Protein AF-A0A0R3QIG7-F1 (afdb_monomer_lite)

Sequence (103 aa):
MKSVEFTVPQDEFDTISNERIGFRYRNLEQIKYFPEWNPCSKMTRSNNFTPCSNISINCLLEQNLCHHCCKGNYVDGTYLLPPGMFPLVCFPGIFSLMLKIHR

pLDDT: mean 77.4, std 15.3, range [35.28, 93.44]

Radius of gyration: 16.37 Å; chains: 1; bounding box: 52×28×40 Å

Secondary structure (DSSP, 8-state):
-PPPP-PPPGGGG-TTSGGGGGGS---TT---S-TT--S-SS-B--SS---GGG----TTSHHHHTBTTSBTTEETTEEPPPTT---GGGSTT--SS------

Organism: NCBI:txid42155

Foldseek 3Di:
DDDDDDDDDLVVQQCLAPVNVVQWDPPPVQDPPDPPDFLPPAAPDDPDPDPLVPDPDQCSHNVCVRHPSHPGQDHPSHGTDGRQWHDCVPPPPDPDDGDRPDD

Structure (mmCIF, N/CA/C/O backbone):
data_AF-A0A0R3QIG7-F1
#
_entry.id   AF-A0A0R3QIG7-F1
#
loop_
_atom_site.group_PDB
_atom_site.id
_atom_site.type_symbol
_atom_site.label_atom_id
_atom_site.label_alt_id
_atom_site.label_comp_id
_atom_site.label_asym_id
_atom_site.label_entity_id
_atom_site.label_seq_id
_atom_site.pdbx_PDB_ins_code
_atom_site.Cartn_x
_atom_site.Cartn_y
_atom_site.Cartn_z
_atom_site.occupancy
_atom_site.B_iso_or_equiv
_atom_site.auth_seq_id
_atom_site.auth_comp_id
_atom_site.auth_asym_id
_atom_site.auth_atom_id
_atom_site.pdbx_PDB_model_num
ATOM 1 N N . MET A 1 1 ? -33.012 13.765 21.045 1.00 45.59 1 MET A N 1
ATOM 2 C CA . MET A 1 1 ? -31.729 13.031 21.141 1.00 45.59 1 MET A CA 1
ATOM 3 C C . MET A 1 1 ? -30.685 13.806 20.361 1.00 45.59 1 MET A C 1
ATOM 5 O O . MET A 1 1 ? -30.972 14.169 19.230 1.00 45.59 1 MET A O 1
ATOM 9 N N . LYS A 1 2 ? -29.529 14.113 20.961 1.00 57.59 2 LYS A N 1
ATOM 10 C CA . LYS A 1 2 ? -28.366 14.621 20.221 1.00 57.59 2 LYS A CA 1
ATOM 11 C C . LYS A 1 2 ? -27.531 13.409 19.819 1.00 57.59 2 LYS A C 1
ATOM 13 O O . LYS A 1 2 ? -27.126 12.655 20.699 1.00 57.59 2 LYS A O 1
ATOM 18 N N . SER A 1 3 ? -27.339 13.191 18.525 1.00 68.25 3 SER A N 1
ATOM 19 C CA . SER A 1 3 ? -26.338 12.247 18.036 1.00 68.25 3 SER A CA 1
ATOM 20 C C . SER A 1 3 ? -24.956 12.844 18.290 1.00 68.25 3 SER A C 1
ATOM 22 O O . SER A 1 3 ? -24.732 14.023 18.017 1.00 68.25 3 SER A O 1
ATOM 24 N N . VAL A 1 4 ? -24.052 12.046 18.851 1.00 73.25 4 VAL A N 1
ATOM 25 C CA . VAL A 1 4 ? -22.629 12.381 18.911 1.00 73.25 4 VAL A CA 1
ATOM 26 C C . VAL A 1 4 ? -21.983 11.675 17.735 1.00 73.25 4 VAL A C 1
ATOM 28 O O . VAL A 1 4 ? -22.061 10.452 17.630 1.00 73.25 4 VAL A O 1
ATOM 31 N N . GLU A 1 5 ? -21.407 12.457 16.835 1.00 70.94 5 GLU A N 1
ATOM 32 C CA . GLU A 1 5 ? -20.655 11.948 15.700 1.00 70.94 5 GLU A CA 1
ATOM 33 C C . GLU A 1 5 ? -19.172 11.997 16.055 1.00 70.94 5 GLU A C 1
ATOM 35 O O . GLU A 1 5 ? -18.642 13.045 16.426 1.00 70.94 5 GLU A O 1
ATOM 40 N N . PHE A 1 6 ? -18.523 10.839 16.007 1.00 68.38 6 PHE A N 1
ATOM 41 C CA . PHE A 1 6 ? -17.086 10.730 16.194 1.00 68.38 6 PHE A CA 1
ATOM 42 C C . PHE A 1 6 ? -16.453 10.654 14.812 1.00 68.38 6 PHE A C 1
ATOM 44 O O . PHE A 1 6 ? -16.557 9.634 14.132 1.00 68.38 6 PHE A O 1
ATOM 51 N N . THR A 1 7 ? -15.816 11.742 14.394 1.00 68.12 7 THR A N 1
ATOM 52 C CA . THR A 1 7 ? -15.022 11.779 13.168 1.00 68.12 7 THR A CA 1
ATOM 53 C C . THR A 1 7 ? -13.566 11.592 13.537 1.00 68.12 7 THR A C 1
ATOM 55 O O . THR A 1 7 ? -13.039 12.306 14.388 1.00 68.12 7 THR A O 1
ATOM 58 N N . VAL A 1 8 ? -12.910 10.647 12.879 1.00 66.50 8 VAL A N 1
ATOM 59 C CA . VAL A 1 8 ? -11.461 10.513 12.970 1.00 66.50 8 VAL A CA 1
ATOM 60 C C . VAL A 1 8 ? -10.841 11.210 11.757 1.00 66.50 8 VAL A C 1
ATOM 62 O O . VAL A 1 8 ? -11.328 11.004 10.638 1.00 66.50 8 VAL A O 1
ATOM 65 N N . PRO A 1 9 ? -9.805 12.039 11.947 1.00 75.69 9 PRO A N 1
ATOM 66 C CA . PRO A 1 9 ? -9.102 12.690 10.851 1.00 75.69 9 PRO A CA 1
ATOM 67 C C . PRO A 1 9 ? -8.565 11.688 9.817 1.00 75.69 9 PRO A C 1
ATOM 69 O O . PRO A 1 9 ? -8.138 10.583 10.147 1.00 75.69 9 PRO A O 1
ATOM 72 N N . GLN A 1 10 ? -8.601 12.058 8.536 1.00 72.62 10 GLN A N 1
ATOM 73 C CA . GLN A 1 10 ? -8.205 11.162 7.442 1.00 72.62 10 GLN A CA 1
ATOM 74 C C . GLN A 1 10 ? -6.728 10.765 7.525 1.00 72.62 10 GLN A C 1
ATOM 76 O O . GLN A 1 10 ? -6.371 9.622 7.240 1.00 72.62 10 GLN A O 1
ATOM 81 N N . ASP A 1 11 ? -5.884 11.711 7.918 1.00 78.56 11 ASP A N 1
ATOM 82 C CA . ASP A 1 11 ? -4.461 11.506 8.127 1.00 78.56 11 ASP A CA 1
ATOM 83 C C . ASP A 1 11 ? -4.199 10.432 9.180 1.00 78.56 11 ASP A C 1
ATOM 85 O O . ASP A 1 11 ? -3.222 9.707 9.033 1.00 78.56 11 ASP A O 1
ATOM 89 N N . GLU A 1 12 ? -5.081 10.255 10.173 1.00 75.69 12 GLU A N 1
ATOM 90 C CA . GLU A 1 12 ? -4.932 9.240 11.222 1.00 75.69 12 GLU A CA 1
ATOM 91 C C . GLU A 1 12 ? -5.031 7.795 10.725 1.00 75.69 12 GLU A C 1
ATOM 93 O O . GLU A 1 12 ? -4.419 6.900 11.314 1.00 75.69 12 GLU A O 1
ATOM 98 N N . PHE A 1 13 ? -5.716 7.572 9.602 1.00 75.69 13 PHE A N 1
ATOM 99 C CA . PHE A 1 13 ? -5.896 6.253 8.991 1.00 75.69 13 PHE A CA 1
ATOM 100 C C . PHE A 1 13 ? -5.245 6.112 7.618 1.00 75.69 13 PHE A C 1
ATOM 102 O O . PHE A 1 13 ? -5.463 5.113 6.918 1.00 75.69 13 PHE A O 1
ATOM 109 N N . ASP A 1 14 ? -4.445 7.093 7.209 1.00 84.50 14 ASP A N 1
ATOM 110 C CA . ASP A 1 14 ? -3.704 7.001 5.967 1.00 84.50 14 ASP A CA 1
ATOM 111 C C . ASP A 1 14 ? -2.491 6.085 6.135 1.00 84.50 14 ASP A C 1
ATOM 113 O O . ASP A 1 14 ? -1.382 6.512 6.445 1.00 84.50 14 ASP A O 1
ATOM 117 N N . THR A 1 15 ? -2.699 4.789 5.905 1.00 83.56 15 THR A N 1
ATOM 118 C CA . THR A 1 15 ? -1.607 3.811 5.930 1.00 83.56 15 THR A CA 1
ATOM 119 C C . THR A 1 15 ? -0.624 4.000 4.774 1.00 83.56 15 THR A C 1
ATOM 121 O O . THR A 1 15 ? 0.441 3.388 4.784 1.00 83.56 15 THR A O 1
ATOM 124 N N . ILE A 1 16 ? -0.950 4.810 3.760 1.00 86.75 16 ILE A N 1
ATOM 125 C CA . ILE A 1 16 ? -0.027 5.122 2.667 1.00 86.75 16 ILE A CA 1
ATOM 126 C C . ILE A 1 16 ? 1.024 6.124 3.135 1.00 86.75 16 ILE A C 1
ATOM 128 O O . ILE A 1 16 ? 2.174 5.984 2.718 1.00 86.75 16 ILE A O 1
ATOM 132 N N . SER A 1 17 ? 0.685 7.016 4.068 1.00 87.44 17 SER A N 1
ATOM 133 C CA . SER A 1 17 ? 1.645 7.928 4.690 1.00 87.44 17 SER A CA 1
ATOM 134 C C . SER A 1 17 ? 2.848 7.190 5.275 1.00 87.44 17 SER A C 1
ATOM 136 O O . SER A 1 17 ? 2.727 6.143 5.924 1.00 87.44 17 SER A O 1
ATOM 138 N N . ASN A 1 18 ? 4.035 7.769 5.085 1.00 88.38 18 ASN A N 1
ATOM 139 C CA . ASN A 1 18 ? 5.268 7.247 5.674 1.00 88.38 18 ASN A CA 1
ATOM 140 C C . ASN A 1 18 ? 5.204 7.173 7.206 1.00 88.38 18 ASN A C 1
ATOM 142 O O . ASN A 1 18 ? 5.822 6.289 7.795 1.00 88.38 18 ASN A O 1
ATOM 146 N N . GLU A 1 1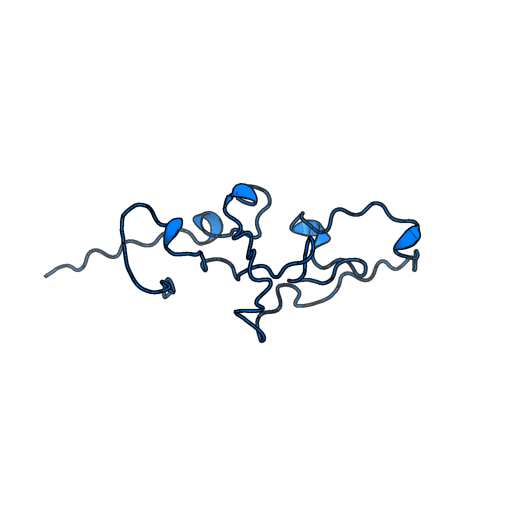9 ? 4.447 8.065 7.850 1.00 86.19 19 GLU A N 1
ATOM 147 C CA . GLU A 1 19 ? 4.301 8.106 9.312 1.00 86.19 19 GLU A CA 1
ATOM 148 C C . GLU A 1 19 ? 3.560 6.879 9.858 1.00 86.19 19 GLU A C 1
ATOM 150 O O . GLU A 1 19 ? 3.760 6.478 11.004 1.00 86.19 19 GLU A O 1
ATOM 155 N N . ARG A 1 20 ? 2.717 6.251 9.030 1.00 82.94 20 ARG A N 1
ATOM 156 C CA . ARG A 1 20 ? 1.820 5.153 9.423 1.00 82.94 20 ARG A CA 1
ATOM 157 C C . ARG A 1 20 ? 2.033 3.900 8.588 1.00 82.94 20 ARG A C 1
ATOM 159 O O . ARG A 1 20 ? 1.205 2.991 8.599 1.00 82.94 20 ARG A O 1
ATOM 166 N N . ILE A 1 21 ? 3.192 3.801 7.938 1.00 83.94 21 ILE A N 1
ATOM 167 C CA . ILE A 1 21 ? 3.599 2.638 7.147 1.00 83.94 21 ILE A CA 1
ATOM 168 C C . ILE A 1 21 ? 3.529 1.326 7.946 1.00 83.94 21 ILE A C 1
ATOM 170 O O . ILE A 1 21 ? 3.230 0.277 7.382 1.00 83.94 21 ILE A O 1
ATOM 174 N N . GLY A 1 22 ? 3.736 1.383 9.268 1.00 82.00 22 GLY A N 1
ATOM 175 C CA . GLY A 1 22 ? 3.631 0.229 10.168 1.00 82.00 22 GLY A CA 1
ATOM 176 C C . GLY A 1 22 ? 2.215 -0.341 10.317 1.00 82.00 22 GLY A C 1
ATOM 177 O O . GLY A 1 22 ? 2.071 -1.509 10.666 1.00 82.00 22 GLY A O 1
ATOM 178 N N . PHE A 1 23 ? 1.180 0.446 10.011 1.00 81.06 23 PHE A N 1
ATOM 179 C CA . PHE A 1 23 ? -0.219 0.010 10.023 1.00 81.06 23 PHE A CA 1
ATOM 180 C C . PHE A 1 23 ? -0.675 -0.577 8.683 1.00 81.06 23 PHE A C 1
ATOM 182 O O . PHE A 1 23 ? -1.813 -1.034 8.569 1.00 81.06 23 PHE A O 1
ATOM 189 N N . ARG A 1 24 ? 0.190 -0.588 7.657 1.00 86.31 24 ARG A N 1
ATOM 190 C CA . ARG A 1 24 ? -0.147 -1.199 6.371 1.00 86.31 24 ARG A CA 1
ATOM 191 C C . ARG A 1 24 ? -0.424 -2.678 6.550 1.00 86.31 24 ARG A C 1
ATOM 193 O O . ARG A 1 24 ? 0.367 -3.429 7.125 1.00 86.31 24 ARG A O 1
ATOM 200 N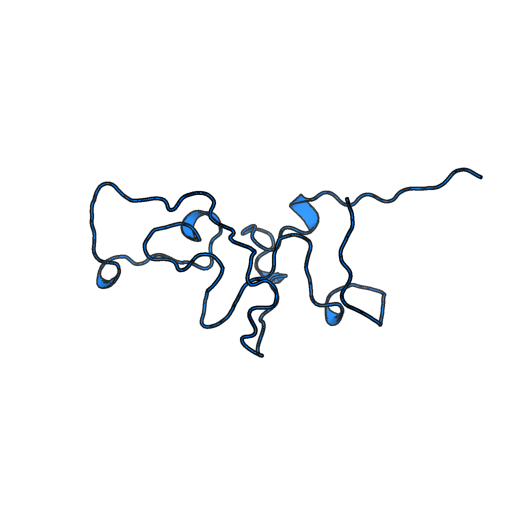 N . TYR A 1 25 ? -1.540 -3.107 5.980 1.00 86.81 25 TYR A N 1
ATOM 201 C CA . TYR A 1 25 ? -1.844 -4.519 5.919 1.00 86.81 25 TYR A CA 1
ATOM 202 C C . TYR A 1 25 ? -0.813 -5.247 5.062 1.00 86.81 25 TYR A C 1
ATOM 204 O O . TYR A 1 25 ? -0.588 -4.886 3.910 1.00 86.81 25 TYR A O 1
ATOM 212 N N . ARG A 1 26 ? -0.214 -6.299 5.623 1.00 86.81 26 ARG A N 1
ATOM 213 C CA . ARG A 1 26 ? 0.792 -7.102 4.921 1.00 86.81 26 ARG A CA 1
ATOM 214 C C . ARG A 1 26 ? 0.219 -7.891 3.753 1.00 86.81 26 ARG A C 1
ATOM 216 O O . ARG A 1 26 ? 0.987 -8.238 2.871 1.00 86.81 26 ARG A O 1
ATOM 223 N N . ASN A 1 27 ? -1.084 -8.196 3.765 1.00 89.88 27 ASN A N 1
ATOM 224 C CA . ASN A 1 27 ? -1.749 -8.950 2.702 1.00 89.88 27 ASN A CA 1
ATOM 225 C C . ASN A 1 27 ? -0.940 -10.196 2.302 1.00 89.88 27 ASN A C 1
ATOM 227 O O . ASN A 1 27 ? -0.454 -10.319 1.176 1.00 89.88 27 ASN A O 1
ATOM 231 N N . LEU A 1 28 ? -0.742 -11.096 3.271 1.00 90.38 28 LEU A N 1
ATOM 232 C CA . LEU A 1 28 ? 0.022 -12.335 3.075 1.00 90.38 28 LEU A CA 1
ATOM 233 C C . LEU A 1 28 ? -0.644 -13.250 2.037 1.00 90.38 28 LEU A C 1
ATOM 235 O O . LEU A 1 28 ? 0.016 -14.101 1.452 1.00 90.38 28 LEU A O 1
ATOM 239 N N . GLU A 1 29 ? -1.939 -13.045 1.790 1.00 90.75 29 GLU A N 1
ATOM 240 C CA . GLU A 1 29 ? -2.720 -13.755 0.782 1.00 90.75 29 GLU A CA 1
ATOM 241 C C . GLU A 1 29 ? -2.443 -13.257 -0.645 1.00 90.75 29 GLU A C 1
ATOM 243 O O . GLU A 1 29 ? -2.867 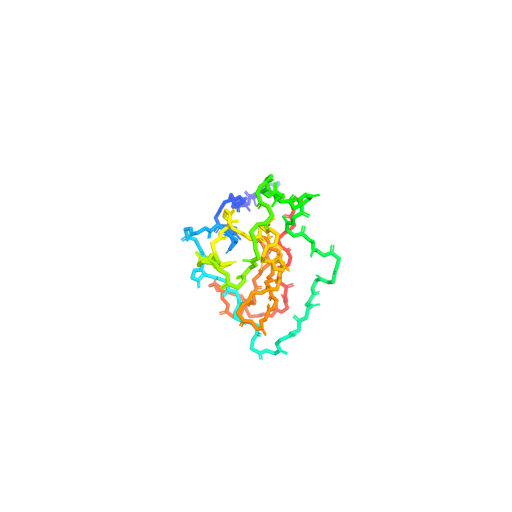-13.896 -1.605 1.00 90.75 29 GLU A O 1
ATOM 248 N N . GLN A 1 30 ? -1.755 -12.117 -0.796 1.00 92.69 30 GLN A N 1
ATOM 249 C CA . GLN A 1 30 ? -1.441 -11.480 -2.081 1.00 92.69 30 GLN A CA 1
ATOM 250 C C . GLN A 1 30 ? -2.690 -11.153 -2.918 1.00 92.69 30 GLN A C 1
ATOM 252 O O . GLN A 1 30 ? -2.651 -11.109 -4.149 1.00 92.69 30 GLN A O 1
ATOM 257 N N . ILE A 1 31 ? -3.817 -10.886 -2.254 1.00 91.56 31 ILE A N 1
ATOM 258 C CA . ILE A 1 31 ? -5.097 -10.625 -2.911 1.00 91.56 31 ILE A CA 1
ATOM 259 C C . ILE A 1 31 ? -5.226 -9.133 -3.213 1.00 91.56 31 ILE A C 1
ATOM 261 O O . ILE A 1 31 ? -5.092 -8.279 -2.336 1.00 91.56 31 ILE A O 1
ATOM 265 N N . LYS A 1 32 ? -5.566 -8.791 -4.457 1.00 92.69 32 LYS A N 1
ATOM 266 C CA . LYS A 1 32 ? -5.930 -7.420 -4.830 1.00 92.69 32 LYS A CA 1
ATOM 267 C C . LYS A 1 32 ? -7.382 -7.126 -4.430 1.00 92.69 32 LYS A C 1
ATOM 269 O O . LYS A 1 32 ? -8.266 -7.102 -5.281 1.00 92.69 32 LYS A O 1
ATOM 274 N N . TYR A 1 33 ? -7.626 -6.885 -3.139 1.00 90.75 33 TYR A N 1
ATOM 275 C CA . TYR A 1 33 ? -8.971 -6.627 -2.590 1.00 90.75 33 TYR A CA 1
ATOM 276 C C . TYR A 1 33 ? -9.695 -5.437 -3.244 1.00 90.75 33 TYR A C 1
ATOM 278 O O . TYR A 1 33 ? -10.922 -5.410 -3.285 1.00 90.75 33 TYR A O 1
ATOM 286 N N . PHE A 1 34 ? -8.943 -4.471 -3.784 1.00 91.94 34 PHE A N 1
ATOM 287 C CA . PHE A 1 34 ? -9.478 -3.287 -4.459 1.00 91.94 34 PHE A CA 1
ATOM 288 C C . PHE A 1 34 ? -8.903 -3.153 -5.877 1.00 91.94 34 PHE A C 1
ATOM 290 O O . PHE A 1 34 ? -7.934 -2.419 -6.088 1.00 91.94 34 PHE A O 1
ATOM 297 N N . PRO A 1 35 ? -9.476 -3.856 -6.874 1.00 91.38 35 PRO A N 1
ATOM 298 C CA . PRO A 1 35 ? -8.974 -3.848 -8.247 1.00 91.38 35 PRO A CA 1
ATOM 299 C C . PRO A 1 35 ? -8.983 -2.461 -8.892 1.00 91.38 35 PRO A C 1
ATOM 301 O O . PRO A 1 35 ? -8.039 -2.125 -9.608 1.00 91.38 35 PRO A O 1
ATOM 304 N N . GLU A 1 36 ? -10.017 -1.681 -8.581 1.00 90.56 36 GLU A N 1
ATOM 305 C CA . GLU A 1 36 ? -10.291 -0.349 -9.131 1.00 90.56 36 GLU A CA 1
ATOM 306 C C . GLU A 1 36 ? -9.492 0.768 -8.451 1.00 90.56 36 GLU A C 1
ATOM 308 O O . GLU A 1 36 ? -9.409 1.886 -8.958 1.00 90.56 36 GLU A O 1
ATOM 313 N N . TRP A 1 37 ? -8.912 0.502 -7.279 1.00 89.81 37 TRP A N 1
ATOM 314 C CA . TRP A 1 37 ? -8.192 1.531 -6.546 1.00 89.81 37 TRP A CA 1
ATOM 315 C C . TRP A 1 37 ? -6.784 1.711 -7.111 1.00 89.81 37 TRP A C 1
ATOM 317 O O . TRP A 1 37 ? -5.969 0.785 -7.116 1.00 89.81 37 TRP A O 1
ATOM 327 N N . ASN A 1 38 ? -6.492 2.933 -7.546 1.00 87.38 38 ASN A N 1
ATOM 328 C CA . ASN A 1 38 ? -5.175 3.341 -8.002 1.00 87.38 38 ASN A CA 1
ATOM 329 C C . ASN A 1 38 ? -4.686 4.526 -7.149 1.00 87.38 38 ASN A C 1
ATOM 331 O O . ASN A 1 38 ? -5.304 5.591 -7.205 1.00 87.38 38 ASN A O 1
ATOM 335 N N . PRO A 1 39 ? -3.585 4.382 -6.386 1.00 86.94 39 PRO A N 1
ATOM 336 C CA . PRO A 1 39 ? -3.029 5.480 -5.598 1.00 86.94 39 PRO A CA 1
ATOM 337 C C . PRO A 1 39 ? -2.419 6.584 -6.474 1.00 86.94 39 PRO A C 1
ATOM 339 O O . PRO A 1 39 ? -2.170 7.685 -5.997 1.00 86.94 39 PRO A O 1
ATOM 342 N N . CYS A 1 40 ? -2.193 6.309 -7.760 1.00 86.62 40 CYS A N 1
ATOM 343 C CA . CYS A 1 40 ? -1.496 7.197 -8.673 1.00 86.62 40 CYS A CA 1
ATOM 344 C C . CYS A 1 40 ? -2.443 7.740 -9.739 1.00 86.62 40 CYS A C 1
ATOM 346 O O . CYS A 1 40 ? -2.727 7.079 -10.738 1.00 86.62 40 CYS A O 1
ATOM 348 N N . SER A 1 41 ? -2.891 8.983 -9.559 1.00 80.25 41 SER A N 1
ATOM 349 C CA . SER A 1 41 ? -3.666 9.709 -10.575 1.00 80.25 41 SER A CA 1
ATOM 350 C C . SER A 1 41 ? -2.833 10.016 -11.826 1.00 80.25 41 SER A C 1
ATOM 352 O O . SER A 1 41 ? -3.356 10.022 -12.940 1.00 80.25 41 SER A O 1
ATOM 354 N N . LYS A 1 42 ? -1.524 10.235 -11.657 1.00 77.38 42 LYS A N 1
ATOM 355 C CA . LYS A 1 42 ? -0.526 10.368 -12.725 1.00 77.38 42 LYS A CA 1
ATOM 356 C C . LYS A 1 42 ? 0.774 9.709 -12.271 1.00 77.38 42 LYS A C 1
ATOM 358 O O . LYS A 1 42 ? 1.178 9.884 -11.126 1.00 77.38 42 LYS A O 1
ATOM 363 N N . MET A 1 43 ? 1.442 8.980 -13.163 1.00 77.50 43 MET A N 1
ATOM 364 C CA . MET A 1 43 ? 2.812 8.534 -12.901 1.00 77.50 43 MET A CA 1
ATOM 365 C C . MET A 1 43 ? 3.774 9.710 -13.046 1.00 77.50 43 MET A C 1
ATOM 367 O O . MET A 1 43 ? 3.735 10.427 -14.051 1.00 77.50 43 MET A O 1
ATOM 371 N N . THR A 1 44 ? 4.670 9.878 -12.079 1.00 70.38 44 THR A N 1
ATOM 372 C CA . THR A 1 44 ? 5.800 10.799 -12.194 1.00 70.38 44 THR A CA 1
ATOM 373 C C . THR A 1 44 ? 6.789 10.212 -13.195 1.00 70.38 44 THR A C 1
ATOM 375 O O . THR A 1 44 ? 7.582 9.327 -12.878 1.00 70.38 44 THR A O 1
ATOM 378 N N . ARG A 1 45 ? 6.721 10.680 -14.446 1.00 64.25 45 ARG A N 1
ATOM 379 C CA . ARG A 1 45 ? 7.769 10.431 -15.439 1.00 64.25 45 ARG A CA 1
ATOM 380 C C . ARG A 1 45 ? 8.924 11.377 -15.142 1.00 64.25 45 ARG A C 1
ATOM 382 O O . ARG A 1 45 ? 8.777 12.587 -15.288 1.00 64.25 45 ARG A O 1
ATOM 389 N N . SER A 1 46 ? 10.063 10.835 -14.725 1.00 61.59 46 SER A N 1
ATOM 390 C CA . SER A 1 46 ? 11.307 11.600 -14.762 1.00 61.59 46 SER A CA 1
ATOM 391 C C . SER A 1 46 ? 11.654 11.883 -16.226 1.00 61.59 46 SER A C 1
ATOM 393 O O . SER A 1 46 ? 11.628 10.974 -17.055 1.00 61.59 46 SER A O 1
ATOM 395 N N . ASN A 1 47 ? 11.975 13.136 -16.555 1.00 59.16 47 ASN A N 1
ATOM 396 C CA . ASN A 1 47 ? 12.405 13.536 -17.903 1.00 59.16 47 ASN A CA 1
ATOM 397 C C . ASN A 1 47 ? 13.714 12.849 -18.334 1.00 59.16 47 ASN A C 1
ATOM 399 O O . ASN A 1 47 ? 14.041 12.827 -19.517 1.00 59.16 47 ASN A O 1
ATOM 403 N N . ASN A 1 48 ? 14.437 12.253 -17.383 1.00 62.72 48 ASN A N 1
ATOM 404 C CA . ASN A 1 48 ? 15.583 11.400 -17.641 1.00 62.72 48 ASN A CA 1
ATOM 405 C C . ASN A 1 48 ? 15.113 9.946 -17.611 1.00 62.72 48 ASN A C 1
ATOM 407 O O . ASN A 1 48 ? 14.760 9.422 -16.552 1.00 62.72 48 ASN A O 1
ATOM 411 N N . PHE A 1 49 ? 15.087 9.309 -18.782 1.00 66.12 49 PHE A N 1
ATOM 412 C CA . PHE A 1 49 ? 14.671 7.918 -18.960 1.00 66.12 49 PHE A CA 1
ATOM 413 C C . PHE A 1 49 ? 15.756 6.968 -18.433 1.00 66.12 49 PHE A C 1
ATOM 415 O O . PHE A 1 49 ? 16.430 6.264 -19.180 1.00 66.12 49 PHE A O 1
ATOM 422 N N . THR A 1 50 ? 15.978 6.993 -17.124 1.00 72.06 50 THR A N 1
ATOM 423 C CA . THR A 1 50 ? 16.914 6.091 -16.468 1.00 72.06 50 THR A CA 1
ATOM 424 C C . THR A 1 50 ? 16.223 4.738 -16.287 1.00 72.06 50 THR A C 1
ATOM 426 O O . THR A 1 50 ? 15.115 4.687 -15.733 1.00 72.06 50 THR A O 1
ATOM 429 N N . PRO A 1 51 ? 16.832 3.632 -16.750 1.00 79.62 51 PRO A N 1
ATOM 430 C CA . PRO A 1 51 ? 16.270 2.306 -16.551 1.00 79.62 51 PRO A CA 1
ATOM 431 C C . PRO A 1 51 ? 16.186 1.989 -15.055 1.00 79.62 51 PRO A C 1
ATOM 433 O O . PRO A 1 51 ? 17.096 2.296 -14.283 1.00 79.62 51 PRO A O 1
ATOM 436 N N . CYS A 1 52 ? 15.097 1.336 -14.650 1.00 81.94 52 CYS A N 1
ATOM 437 C CA . CYS A 1 52 ? 14.834 1.007 -13.247 1.00 81.94 52 CYS A CA 1
ATOM 438 C C . CYS A 1 52 ? 15.852 0.030 -12.639 1.00 81.94 52 CYS A C 1
ATOM 440 O O . CYS A 1 52 ? 15.911 -0.096 -11.424 1.00 81.94 52 CYS A O 1
ATOM 442 N N . SER A 1 53 ? 16.683 -0.620 -13.462 1.00 81.12 53 SER A N 1
ATOM 443 C CA . SER A 1 53 ? 17.815 -1.440 -13.014 1.00 81.12 53 SER A CA 1
ATOM 444 C C . SER A 1 53 ? 18.930 -0.627 -12.351 1.00 81.12 53 SER A C 1
ATOM 446 O O . SER A 1 53 ? 19.679 -1.168 -11.546 1.00 81.12 53 SER A O 1
ATOM 448 N N . ASN A 1 54 ? 19.051 0.660 -12.691 1.00 79.81 54 ASN A N 1
ATOM 449 C CA . ASN A 1 54 ? 20.160 1.517 -12.263 1.00 79.81 54 ASN A CA 1
ATOM 450 C C . ASN A 1 54 ? 19.736 2.533 -11.190 1.00 79.81 54 ASN A C 1
ATOM 452 O O . ASN A 1 54 ? 20.538 3.376 -10.792 1.00 79.81 54 ASN A O 1
ATOM 456 N N . ILE A 1 55 ? 18.478 2.484 -10.739 1.00 81.31 55 ILE A N 1
ATOM 457 C CA . ILE A 1 55 ? 17.925 3.385 -9.727 1.00 81.31 55 ILE A CA 1
ATOM 458 C C . ILE A 1 55 ? 17.620 2.583 -8.465 1.00 81.31 55 ILE A C 1
ATOM 460 O O . ILE A 1 55 ? 16.784 1.684 -8.479 1.00 81.31 55 ILE A O 1
ATOM 464 N N . SER A 1 56 ? 18.238 2.971 -7.351 1.00 85.44 56 SER A N 1
ATOM 465 C CA . SER A 1 56 ? 17.822 2.519 -6.023 1.00 85.44 56 SER A CA 1
ATOM 466 C C . SER A 1 56 ? 16.661 3.395 -5.542 1.00 85.44 56 SER A C 1
ATOM 468 O O . SER A 1 56 ? 16.877 4.460 -4.966 1.00 85.44 56 SER A O 1
ATOM 470 N N . ILE A 1 57 ? 15.423 2.990 -5.848 1.00 88.50 57 ILE A N 1
ATOM 471 C CA . ILE A 1 57 ? 14.205 3.660 -5.372 1.00 88.50 57 ILE A CA 1
ATOM 472 C C . ILE A 1 57 ? 13.417 2.741 -4.446 1.00 88.50 57 ILE A C 1
ATOM 474 O O . ILE A 1 57 ? 13.131 1.591 -4.770 1.00 88.50 57 ILE A O 1
ATOM 478 N N . ASN A 1 58 ? 13.034 3.269 -3.286 1.00 90.50 58 ASN A N 1
ATOM 479 C CA . ASN A 1 58 ? 12.212 2.538 -2.336 1.00 90.50 58 ASN A CA 1
ATOM 480 C C . ASN A 1 58 ? 10.723 2.793 -2.608 1.00 90.50 58 ASN A C 1
ATOM 482 O O . ASN A 1 58 ? 10.189 3.817 -2.181 1.00 90.50 58 ASN A O 1
ATOM 486 N N . CYS A 1 59 ? 10.058 1.851 -3.284 1.00 89.88 59 CYS A N 1
ATOM 487 C CA . CYS A 1 59 ? 8.627 1.918 -3.600 1.00 89.88 59 CYS A CA 1
ATOM 488 C C . CYS A 1 59 ? 7.702 1.778 -2.380 1.00 89.88 59 CYS A C 1
ATOM 490 O O . CYS A 1 59 ? 6.497 1.960 -2.519 1.00 89.88 59 CYS A O 1
ATOM 492 N N . LEU A 1 60 ? 8.237 1.460 -1.195 1.00 89.75 60 LEU A N 1
ATOM 493 C CA . LEU A 1 60 ? 7.464 1.449 0.048 1.00 89.75 60 LEU A CA 1
ATOM 494 C C . LEU A 1 60 ? 7.128 2.865 0.524 1.00 89.75 60 LEU A C 1
ATOM 496 O O . LEU A 1 60 ? 6.165 3.037 1.266 1.00 89.75 60 LEU A O 1
ATOM 500 N N . LEU A 1 61 ? 7.893 3.874 0.120 1.00 90.56 61 LEU A N 1
ATOM 501 C CA . LEU A 1 61 ? 7.661 5.248 0.549 1.00 90.56 61 LEU A CA 1
ATOM 502 C C . LEU A 1 61 ? 6.570 5.907 -0.297 1.00 90.56 61 LEU A C 1
ATOM 504 O O . LEU A 1 61 ? 6.555 5.757 -1.519 1.00 90.56 61 LEU A O 1
ATOM 508 N N . GLU A 1 62 ? 5.696 6.672 0.352 1.00 89.19 62 GLU A N 1
ATOM 509 C CA . GLU A 1 62 ? 4.567 7.371 -0.275 1.00 89.19 62 GLU A CA 1
ATOM 510 C C . GLU A 1 62 ? 4.996 8.192 -1.501 1.00 89.19 62 GLU A C 1
ATOM 512 O O . GLU A 1 62 ? 4.471 8.012 -2.599 1.00 89.19 62 GLU A O 1
ATOM 517 N N . GLN A 1 63 ? 6.024 9.031 -1.345 1.00 87.88 63 GLN A N 1
ATOM 518 C CA . GLN A 1 63 ? 6.541 9.916 -2.392 1.00 87.88 63 GLN A CA 1
ATOM 519 C C . GLN A 1 63 ? 7.073 9.169 -3.623 1.00 87.88 63 GLN A C 1
ATOM 521 O O . GLN A 1 63 ? 7.147 9.735 -4.714 1.00 87.88 63 GL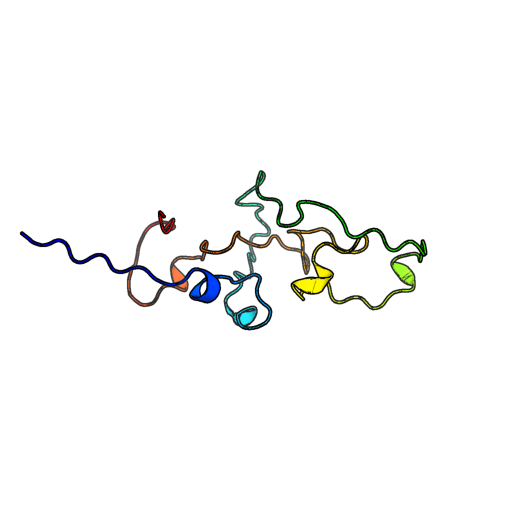N A O 1
ATOM 526 N N . ASN A 1 64 ? 7.444 7.899 -3.457 1.00 89.94 64 ASN A N 1
ATOM 527 C CA . ASN A 1 64 ? 8.003 7.068 -4.518 1.00 89.94 64 ASN A CA 1
ATOM 528 C C . ASN A 1 64 ? 6.961 6.144 -5.147 1.00 89.94 64 ASN A C 1
ATOM 530 O O . ASN A 1 64 ? 7.203 5.618 -6.231 1.00 89.94 64 ASN A O 1
ATOM 534 N N . LEU A 1 65 ? 5.811 5.948 -4.500 1.00 89.19 65 LEU A N 1
ATOM 535 C CA . LEU A 1 65 ? 4.793 4.975 -4.892 1.00 89.19 65 LEU A CA 1
ATOM 536 C C . LEU A 1 65 ? 4.355 5.141 -6.358 1.00 89.19 65 LEU A C 1
ATOM 538 O O . LEU A 1 65 ? 4.136 4.158 -7.067 1.00 89.19 65 LEU A O 1
ATOM 542 N N . CYS A 1 66 ? 4.291 6.393 -6.818 1.00 89.69 66 CYS A N 1
ATOM 543 C CA . CYS A 1 66 ? 3.862 6.771 -8.165 1.00 89.69 66 CYS A CA 1
ATOM 544 C C . CYS A 1 66 ? 4.997 7.055 -9.153 1.00 89.69 66 CYS A C 1
ATOM 546 O O . CYS A 1 66 ? 4.740 7.499 -10.276 1.00 89.69 66 CYS A O 1
ATOM 548 N N . HIS A 1 67 ? 6.238 6.773 -8.765 1.00 89.69 67 HIS A N 1
ATOM 549 C CA . HIS A 1 67 ? 7.377 6.824 -9.670 1.00 89.69 67 HIS A CA 1
ATOM 550 C C . HIS A 1 67 ? 7.246 5.754 -10.765 1.00 89.69 67 HIS A C 1
ATOM 552 O O . HIS A 1 67 ? 6.724 4.669 -10.515 1.00 89.69 67 HIS A O 1
ATOM 558 N N . HIS A 1 68 ? 7.771 6.003 -11.970 1.00 87.69 68 HIS A N 1
ATOM 559 C CA . HIS A 1 68 ? 7.638 5.077 -13.113 1.00 87.69 68 HIS A CA 1
ATOM 560 C C . HIS A 1 68 ? 8.261 3.689 -12.892 1.00 87.69 68 HIS A C 1
ATOM 562 O O . HIS A 1 68 ? 7.914 2.742 -13.591 1.00 87.69 68 HIS A O 1
ATOM 568 N N . CYS A 1 69 ? 9.177 3.571 -11.930 1.00 87.75 69 CYS A N 1
ATOM 569 C CA . CYS A 1 69 ? 9.784 2.298 -11.526 1.00 87.75 69 CYS A CA 1
ATOM 570 C C . CYS A 1 69 ? 8.984 1.524 -10.474 1.00 87.75 69 CYS A C 1
ATOM 572 O O . CYS A 1 69 ? 9.290 0.363 -10.209 1.00 87.75 69 CYS A O 1
ATOM 574 N N . CYS A 1 70 ? 7.971 2.148 -9.881 1.00 89.69 70 CYS A N 1
ATOM 575 C CA . CYS A 1 70 ? 7.094 1.535 -8.899 1.00 89.69 70 CYS A CA 1
ATOM 576 C C . CYS A 1 70 ? 5.765 1.147 -9.554 1.00 89.69 70 CYS A C 1
ATOM 578 O O . CYS A 1 70 ? 5.332 1.737 -10.544 1.00 89.69 70 CYS A O 1
ATOM 580 N N . LYS A 1 71 ? 5.106 0.118 -9.014 1.00 89.75 71 LYS A N 1
ATOM 581 C CA . LYS A 1 71 ? 3.859 -0.432 -9.570 1.00 89.75 71 LYS A CA 1
ATOM 582 C C . LYS A 1 71 ? 2.610 0.098 -8.850 1.00 89.75 71 LYS A C 1
ATOM 584 O O . LYS A 1 71 ? 1.592 -0.589 -8.801 1.00 89.75 71 LYS A O 1
ATOM 589 N N . GLY A 1 72 ? 2.673 1.309 -8.290 1.00 89.88 72 GLY A N 1
ATOM 590 C CA . GLY A 1 72 ? 1.552 1.933 -7.585 1.00 89.88 72 GLY A CA 1
ATOM 591 C C . GLY A 1 72 ? 1.132 1.125 -6.358 1.00 89.88 72 GLY A C 1
ATOM 592 O O . GLY A 1 72 ? 1.879 1.028 -5.394 1.00 89.88 72 GLY A O 1
ATOM 593 N N . ASN A 1 73 ? -0.060 0.522 -6.396 1.00 90.94 73 ASN A N 1
ATOM 594 C CA . ASN A 1 73 ? -0.588 -0.270 -5.278 1.00 90.94 73 ASN A CA 1
ATOM 595 C C . ASN A 1 73 ? 0.089 -1.635 -5.084 1.00 90.94 73 ASN A C 1
ATOM 597 O O . ASN A 1 73 ? -0.219 -2.298 -4.100 1.00 90.94 73 ASN A O 1
ATOM 601 N N . TYR A 1 74 ? 0.973 -2.066 -5.986 1.00 92.94 74 TYR A N 1
ATOM 602 C CA . TYR A 1 74 ? 1.726 -3.307 -5.827 1.00 92.94 74 TYR A CA 1
ATOM 603 C C . TYR A 1 74 ? 3.141 -3.024 -5.327 1.00 92.94 74 TYR A C 1
ATOM 605 O O . TYR A 1 74 ? 3.956 -2.425 -6.037 1.00 92.94 74 TYR A O 1
ATOM 613 N N . VAL A 1 75 ? 3.432 -3.474 -4.109 1.00 91.12 75 VAL A N 1
ATOM 614 C CA . VAL A 1 75 ? 4.682 -3.191 -3.402 1.00 91.12 75 VAL A CA 1
ATOM 615 C C . VAL A 1 75 ? 5.105 -4.428 -2.619 1.00 91.12 75 VAL A C 1
ATOM 617 O O . VAL A 1 75 ? 4.263 -5.103 -2.042 1.00 91.12 75 VAL A O 1
ATOM 620 N N . ASP A 1 76 ? 6.401 -4.743 -2.632 1.00 88.50 76 ASP A N 1
ATOM 621 C CA . ASP A 1 76 ? 6.990 -5.867 -1.881 1.00 88.50 76 ASP A CA 1
ATOM 622 C C . ASP A 1 76 ? 6.282 -7.223 -2.085 1.00 88.50 76 ASP A C 1
ATOM 624 O O . ASP A 1 76 ? 6.045 -7.995 -1.162 1.00 88.50 76 ASP A O 1
ATOM 628 N N . GLY A 1 77 ? 5.880 -7.505 -3.327 1.00 89.94 77 GLY A N 1
ATOM 629 C CA . GLY A 1 77 ? 5.242 -8.779 -3.665 1.00 89.94 77 GLY A CA 1
ATOM 630 C C . GLY A 1 77 ? 3.766 -8.891 -3.268 1.00 89.94 77 GLY A C 1
ATOM 631 O O . GLY A 1 77 ? 3.208 -9.983 -3.357 1.00 89.94 77 GLY A O 1
ATOM 632 N N . THR A 1 78 ? 3.129 -7.798 -2.838 1.00 93.44 78 THR A N 1
ATOM 633 C CA . THR A 1 78 ? 1.720 -7.786 -2.427 1.00 93.44 78 THR A CA 1
ATOM 634 C C . THR A 1 78 ? 1.000 -6.486 -2.808 1.00 93.44 78 THR A C 1
ATOM 636 O O . THR A 1 78 ? 1.596 -5.569 -3.376 1.00 93.44 78 THR A O 1
ATOM 639 N N . TYR A 1 79 ? -0.305 -6.409 -2.533 1.00 92.88 79 TYR A N 1
ATOM 640 C CA . TYR A 1 79 ? -1.148 -5.249 -2.824 1.00 92.88 79 TYR A CA 1
ATOM 641 C C . TYR A 1 79 ? -1.494 -4.463 -1.561 1.00 92.88 79 TYR A C 1
ATOM 643 O O . TYR A 1 79 ? -1.969 -5.036 -0.579 1.00 92.88 79 TYR A O 1
ATOM 651 N N . LEU A 1 80 ? -1.315 -3.144 -1.630 1.00 92.19 80 LEU A N 1
ATOM 652 C CA . LEU A 1 80 ? -1.746 -2.200 -0.605 1.00 92.19 80 LEU A CA 1
ATOM 653 C C . LEU A 1 80 ? -3.274 -2.087 -0.547 1.00 92.19 80 LEU A C 1
ATOM 655 O O . LEU A 1 80 ? -3.980 -2.365 -1.521 1.00 92.19 80 LEU A O 1
ATOM 659 N N . LEU A 1 81 ? -3.767 -1.606 0.593 1.00 90.12 81 LEU A N 1
ATOM 660 C CA . LEU A 1 81 ? -5.156 -1.194 0.770 1.00 90.12 81 LEU A CA 1
ATOM 661 C C . LEU A 1 81 ? -5.291 0.335 0.634 1.00 90.12 81 LEU A C 1
ATOM 663 O O . LEU A 1 81 ? -4.332 1.051 0.928 1.00 90.12 81 LEU A O 1
ATOM 667 N N . PRO A 1 82 ? -6.466 0.844 0.219 1.00 89.56 82 PRO A N 1
ATOM 668 C CA . PRO A 1 82 ? -6.744 2.275 0.229 1.00 89.56 82 PRO A CA 1
ATOM 669 C C . PRO A 1 82 ? -6.631 2.878 1.637 1.00 89.56 82 PRO A C 1
ATOM 671 O O . PRO A 1 82 ? -6.922 2.181 2.612 1.00 89.56 82 PRO A O 1
ATOM 674 N N . PRO A 1 83 ? -6.315 4.181 1.765 1.00 85.81 83 PRO A N 1
ATOM 675 C CA . PRO A 1 83 ? -6.443 4.899 3.032 1.00 85.81 83 PRO A CA 1
ATOM 676 C C . PRO A 1 83 ? -7.819 4.671 3.674 1.00 85.81 83 PRO A C 1
ATOM 678 O O . PRO A 1 83 ? -8.842 4.697 2.984 1.00 85.81 83 PRO A O 1
ATOM 681 N N . GLY A 1 84 ? -7.848 4.424 4.987 1.00 78.50 84 GLY A N 1
ATOM 682 C CA . GLY A 1 84 ? -9.082 4.118 5.722 1.00 78.50 84 GLY A CA 1
ATOM 683 C C . GLY A 1 84 ? -9.591 2.676 5.593 1.00 78.50 84 GLY A C 1
ATOM 684 O O . GLY A 1 84 ? -10.610 2.347 6.197 1.00 78.50 84 GLY A O 1
ATOM 685 N N . MET A 1 85 ? -8.899 1.808 4.848 1.00 81.06 85 MET A N 1
ATOM 686 C CA . MET A 1 85 ? -9.169 0.370 4.813 1.00 81.06 85 MET A CA 1
ATOM 687 C C . MET A 1 85 ? -8.083 -0.375 5.577 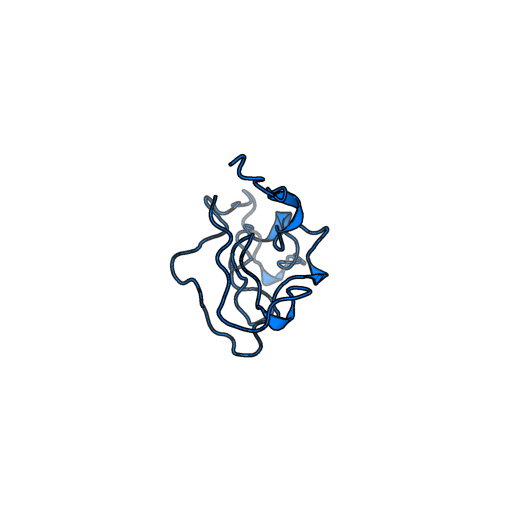1.00 81.06 85 MET A C 1
ATOM 689 O O . MET A 1 85 ? -6.912 -0.354 5.206 1.00 81.06 85 MET A O 1
ATOM 693 N N . PHE A 1 86 ? -8.480 -1.090 6.620 1.00 75.69 86 PHE A N 1
ATOM 694 C CA . PHE A 1 86 ? -7.585 -1.920 7.417 1.00 75.69 86 PHE A CA 1
ATOM 695 C C . PHE A 1 86 ? -8.258 -3.264 7.708 1.00 75.69 86 PHE A C 1
ATOM 697 O O . PHE A 1 86 ? -9.489 -3.367 7.741 1.00 75.69 86 PHE A O 1
ATOM 704 N N . PRO A 1 87 ? -7.471 -4.325 7.919 1.00 71.12 87 PRO A N 1
ATOM 705 C CA . PRO A 1 87 ? -8.005 -5.590 8.382 1.00 71.12 87 PRO A CA 1
ATOM 706 C C . PRO A 1 87 ? -8.524 -5.400 9.813 1.00 71.12 87 PRO A C 1
ATOM 708 O O . PRO A 1 87 ? -7.869 -4.792 10.658 1.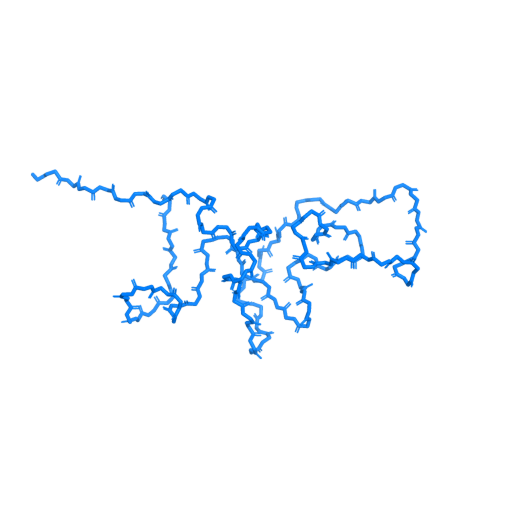00 71.12 87 PRO A O 1
ATOM 711 N N . LEU A 1 88 ? -9.697 -5.944 10.118 1.00 64.50 88 LEU A N 1
ATOM 712 C CA . LEU A 1 88 ? -10.330 -5.760 11.429 1.00 64.50 88 LEU A CA 1
ATOM 713 C C . LEU A 1 88 ? -9.515 -6.253 12.615 1.00 64.50 88 LEU A C 1
ATOM 715 O O . LEU A 1 88 ? -9.697 -5.763 13.723 1.00 64.50 88 LEU A O 1
ATOM 719 N N . VAL A 1 89 ? -8.613 -7.206 12.387 1.00 58.38 89 VAL A N 1
ATOM 720 C CA . VAL A 1 89 ? -7.692 -7.684 13.425 1.00 58.38 89 VAL A CA 1
ATOM 721 C C . VAL A 1 89 ? -6.811 -6.557 13.977 1.00 58.38 89 VAL A C 1
ATOM 723 O O . VAL A 1 89 ? -6.264 -6.693 15.065 1.00 58.38 89 VAL A O 1
ATOM 726 N N . CYS A 1 90 ? -6.692 -5.442 13.251 1.00 56.72 90 CYS A N 1
ATOM 727 C CA . CYS A 1 90 ? -5.944 -4.257 13.650 1.00 56.72 90 CYS A CA 1
ATOM 728 C C . CYS A 1 90 ? -6.824 -3.142 14.236 1.00 56.72 90 CYS A C 1
ATOM 730 O O . CYS A 1 90 ? -6.273 -2.112 14.620 1.00 56.72 90 CYS A O 1
ATOM 732 N N . PHE A 1 91 ? -8.151 -3.313 14.328 1.00 55.50 91 PHE A N 1
ATOM 733 C CA . PHE A 1 91 ? -9.003 -2.328 14.994 1.00 55.50 91 PHE A CA 1
ATOM 734 C C . PHE A 1 91 ? -9.097 -2.651 16.488 1.00 55.50 91 PHE A C 1
ATOM 736 O O . PHE A 1 91 ? -9.622 -3.709 16.851 1.00 55.50 91 PHE A O 1
ATOM 743 N N . PRO A 1 92 ? -8.610 -1.776 17.381 1.00 50.06 92 PRO A N 1
ATOM 744 C CA . PRO A 1 92 ? -8.770 -1.991 18.808 1.00 50.06 92 PRO A CA 1
ATOM 745 C C . PRO A 1 92 ? -10.262 -1.900 19.170 1.00 50.06 92 PRO A C 1
ATOM 747 O O . PRO A 1 92 ? -10.818 -0.812 19.281 1.00 50.06 92 PRO A O 1
ATOM 750 N N . GLY A 1 93 ? -10.915 -3.056 19.346 1.00 51.56 93 GLY A N 1
ATOM 751 C CA . GLY A 1 93 ? -12.199 -3.164 20.050 1.00 51.56 93 GLY A CA 1
ATOM 752 C C . GLY A 1 93 ? -13.405 -3.756 19.309 1.00 51.56 93 GLY A C 1
ATOM 753 O O . GLY A 1 93 ? -14.457 -3.835 19.935 1.00 51.56 93 GLY A O 1
ATOM 754 N N . ILE A 1 94 ? -13.325 -4.188 18.039 1.00 45.53 94 ILE A N 1
ATOM 755 C CA . ILE A 1 94 ? -14.508 -4.732 17.330 1.00 45.53 94 ILE A CA 1
ATOM 756 C C . ILE A 1 94 ? -14.169 -6.003 16.533 1.00 45.53 94 ILE A C 1
ATOM 758 O O . ILE A 1 94 ? -13.451 -5.972 15.539 1.00 45.53 94 ILE A O 1
ATOM 762 N N . PHE A 1 95 ? -14.733 -7.135 16.966 1.00 37.94 95 PHE A N 1
ATOM 763 C CA . PHE A 1 95 ? -14.674 -8.437 16.295 1.00 37.94 95 PHE A CA 1
ATOM 764 C C . PHE A 1 95 ? -15.908 -8.573 15.378 1.00 37.94 95 PHE A C 1
ATOM 766 O O . PHE A 1 95 ? -16.994 -8.837 15.886 1.00 37.94 95 PHE A O 1
ATOM 773 N N . SER A 1 96 ? -15.754 -8.348 14.061 1.00 35.28 96 SER A N 1
ATOM 774 C CA . SER A 1 96 ? -16.544 -8.911 12.929 1.00 35.28 96 SER A CA 1
ATOM 775 C C . SER A 1 96 ? -16.784 -7.913 11.771 1.00 35.28 96 SER A C 1
ATOM 777 O O . SER A 1 96 ? -17.152 -6.768 12.001 1.00 35.28 96 SER A O 1
ATOM 779 N N . LEU A 1 97 ? -16.577 -8.403 10.535 1.00 39.62 97 LEU A N 1
ATOM 780 C CA . LEU A 1 97 ? -16.687 -7.788 9.187 1.00 39.62 97 LEU A CA 1
ATOM 781 C C . LEU A 1 97 ? -15.933 -6.482 8.837 1.00 39.62 97 LEU A C 1
ATOM 783 O O . LEU A 1 97 ? -16.105 -5.446 9.464 1.00 39.62 97 LEU A O 1
ATOM 787 N N . MET A 1 98 ? -15.126 -6.560 7.764 1.00 45.00 98 MET A N 1
ATOM 788 C CA . MET A 1 98 ? -14.337 -5.483 7.146 1.00 45.00 98 MET A CA 1
ATOM 789 C C . MET A 1 98 ? -15.064 -4.129 7.202 1.00 45.00 98 MET A C 1
ATOM 791 O O . MET A 1 98 ? -16.060 -3.922 6.510 1.00 45.00 98 MET A O 1
ATOM 795 N N . LEU A 1 99 ? -14.575 -3.219 8.050 1.00 49.69 99 LEU A N 1
ATOM 796 C CA . LEU A 1 99 ? -15.223 -1.938 8.308 1.00 49.69 99 LEU A CA 1
ATOM 797 C C . LEU A 1 99 ? -14.761 -0.912 7.278 1.00 49.69 99 LEU A C 1
ATOM 799 O O . LEU A 1 99 ? -13.598 -0.521 7.232 1.00 49.69 99 LEU A O 1
ATOM 803 N N . LYS A 1 100 ? -15.705 -0.457 6.459 1.00 51.00 100 LYS A N 1
ATOM 804 C CA . LYS A 1 100 ? -15.551 0.744 5.648 1.00 51.00 100 LYS A CA 1
ATOM 805 C C . LYS A 1 100 ? -15.929 1.935 6.521 1.00 51.00 100 LYS A C 1
ATOM 807 O O . LYS A 1 100 ? -17.103 2.092 6.848 1.00 51.00 100 LYS A O 1
ATOM 812 N N . ILE A 1 101 ? -14.954 2.760 6.906 1.00 54.03 101 ILE A N 1
ATOM 813 C CA . ILE A 1 101 ? -15.249 4.039 7.562 1.00 54.03 101 ILE A CA 1
ATOM 814 C C . ILE A 1 101 ? -15.913 4.925 6.503 1.00 54.03 101 ILE A C 1
ATOM 816 O O . ILE A 1 101 ? -15.280 5.337 5.529 1.00 54.03 101 ILE A O 1
ATOM 820 N N . HIS A 1 102 ? -17.225 5.112 6.635 1.00 47.78 102 HIS A N 1
ATOM 821 C CA . HIS A 1 102 ? -17.990 5.992 5.763 1.00 47.78 102 HIS A CA 1
ATOM 822 C C . HIS A 1 102 ? -17.757 7.453 6.162 1.00 47.78 102 HIS A C 1
ATOM 824 O O . HIS A 1 102 ? -17.676 7.777 7.344 1.00 47.78 102 HIS A O 1
ATOM 830 N N . ARG A 1 103 ? -17.606 8.282 5.130 1.00 48.78 103 ARG A N 1
ATOM 831 C CA . ARG A 1 103 ? -17.461 9.737 5.163 1.00 48.78 103 ARG A CA 1
ATOM 832 C C . ARG A 1 103 ? -18.818 10.416 5.281 1.00 48.78 103 ARG A C 1
ATOM 834 O O . ARG A 1 103 ? -19.780 9.845 4.715 1.00 48.78 103 ARG A O 1
#